Protein AF-A0A6J6I7P1-F1 (afdb_monomer)

Solvent-accessible surface area (backbone atoms only — not comparable to full-atom values): 5204 Å² total; per-residue (Å²): 103,67,68,64,50,50,53,55,52,50,50,52,59,46,46,65,53,46,34,65,61,34,48,80,73,77,40,87,51,66,50,75,42,74,62,65,53,65,72,60,53,72,84,63,54,94,72,79,74,70,72,95,70,76,92,47,41,58,52,69,59,55,51,48,56,50,51,53,33,61,72,76,61,52,47,74,36,55,45,76,76,71,78,118

Radius of gyration: 14.47 Å; Cα contacts (8 Å, |Δi|>4): 73; chains: 1; bounding box: 35×24×35 Å

Mean predicted aligned error: 3.53 Å

Foldseek 3Di:
DVVVVVVLVVVVVVLVVVQVVVVVVVDAAADAAADFEPPCCQVVDPDDHRDDDDDGHYPVLSVVLVVVCVVVVPRYHHHVSSPD

Structure (mmCIF, N/CA/C/O backbone):
data_AF-A0A6J6I7P1-F1
#
_entry.id   AF-A0A6J6I7P1-F1
#
loop_
_atom_site.group_PDB
_atom_site.id
_atom_site.type_symbol
_atom_site.label_atom_id
_atom_site.label_alt_id
_atom_site.label_comp_id
_atom_site.label_asym_id
_atom_site.label_entity_id
_atom_site.label_seq_id
_atom_site.pdbx_PDB_ins_code
_atom_site.Cartn_x
_atom_site.Cartn_y
_atom_site.Cartn_z
_atom_site.occupancy
_atom_site.B_iso_or_equiv
_atom_site.auth_seq_id
_atom_site.auth_comp_id
_atom_site.auth_asym_id
_atom_site.auth_atom_id
_atom_site.pdbx_PDB_model_num
ATOM 1 N N . MET A 1 1 ? 4.075 9.794 -16.354 1.00 76.56 1 MET A N 1
ATOM 2 C CA . MET A 1 1 ? 4.195 9.918 -14.882 1.00 76.56 1 MET A CA 1
ATOM 3 C C . MET A 1 1 ? 3.246 10.921 -14.234 1.00 76.56 1 MET A C 1
ATOM 5 O O . MET A 1 1 ? 2.795 10.624 -13.140 1.00 76.56 1 MET A O 1
ATOM 9 N N . VAL A 1 2 ? 2.891 12.051 -14.863 1.00 86.06 2 VAL A N 1
ATOM 10 C CA . VAL A 1 2 ? 2.011 13.059 -14.227 1.00 86.06 2 VAL A CA 1
ATOM 11 C C . VAL A 1 2 ? 0.616 12.515 -13.900 1.00 86.06 2 VAL A C 1
ATOM 13 O O . VAL A 1 2 ? 0.222 12.558 -12.744 1.00 86.06 2 VAL A O 1
ATOM 16 N N . ALA A 1 3 ? -0.099 11.941 -14.875 1.00 88.12 3 ALA A N 1
ATOM 17 C CA . ALA A 1 3 ? -1.451 11.415 -14.645 1.00 88.12 3 ALA A CA 1
ATOM 18 C C . ALA A 1 3 ? -1.476 10.302 -13.581 1.00 88.12 3 ALA A C 1
ATOM 20 O O . ALA A 1 3 ? -2.258 10.369 -12.644 1.00 88.12 3 ALA A O 1
ATOM 21 N N . TYR A 1 4 ? -0.556 9.333 -13.670 1.00 86.88 4 TYR A N 1
ATOM 22 C CA . TYR A 1 4 ? -0.410 8.271 -12.667 1.00 86.88 4 TYR A CA 1
ATOM 23 C C . TYR A 1 4 ? -0.141 8.828 -11.259 1.00 86.88 4 TYR A C 1
ATOM 25 O O . TYR A 1 4 ? -0.812 8.443 -10.303 1.00 86.88 4 TYR A O 1
ATOM 33 N N . GLY A 1 5 ? 0.817 9.754 -11.133 1.00 89.69 5 GLY A N 1
ATOM 34 C CA . GLY A 1 5 ? 1.152 10.386 -9.858 1.00 89.69 5 GLY A CA 1
ATOM 35 C C . GLY A 1 5 ? -0.011 11.200 -9.291 1.00 89.69 5 GLY A C 1
ATOM 36 O O . GLY A 1 5 ? -0.310 11.080 -8.107 1.00 89.69 5 GLY A O 1
ATOM 37 N N . ALA A 1 6 ? -0.717 11.954 -10.138 1.00 93.56 6 ALA A N 1
ATOM 38 C CA . ALA A 1 6 ? -1.911 12.702 -9.755 1.00 93.56 6 ALA A CA 1
ATOM 39 C C . ALA A 1 6 ? -3.028 11.772 -9.262 1.00 93.56 6 ALA A C 1
ATOM 41 O O . ALA A 1 6 ? -3.610 12.029 -8.213 1.00 93.56 6 ALA A O 1
ATOM 42 N N . SER A 1 7 ? -3.282 10.657 -9.954 1.00 93.81 7 SER A N 1
ATOM 43 C CA . SER A 1 7 ? -4.262 9.660 -9.510 1.00 93.81 7 SER A CA 1
ATOM 44 C C . SER A 1 7 ? -3.888 9.049 -8.158 1.00 93.81 7 SER A C 1
ATOM 46 O O . SER A 1 7 ? -4.749 8.936 -7.292 1.00 93.81 7 SER A O 1
ATOM 48 N N . LYS A 1 8 ? -2.615 8.695 -7.930 1.00 92.94 8 LYS A N 1
ATOM 49 C CA . LYS A 1 8 ? -2.165 8.171 -6.626 1.00 92.94 8 LYS A CA 1
ATOM 50 C C . LYS A 1 8 ? -2.224 9.223 -5.512 1.00 92.94 8 LYS A C 1
ATOM 52 O O . LYS A 1 8 ? -2.592 8.888 -4.392 1.00 92.94 8 LYS A O 1
ATOM 57 N N . ALA A 1 9 ? -1.934 10.488 -5.814 1.00 96.00 9 ALA A N 1
ATOM 58 C CA . ALA A 1 9 ? -2.102 11.588 -4.865 1.00 96.00 9 ALA A CA 1
ATOM 59 C C . ALA A 1 9 ? -3.581 11.841 -4.522 1.00 96.00 9 ALA A C 1
ATOM 61 O O . ALA A 1 9 ? -3.904 12.103 -3.365 1.00 96.00 9 ALA A O 1
ATOM 62 N N . ALA A 1 10 ? -4.481 11.716 -5.501 1.00 97.38 10 ALA A N 1
ATOM 63 C CA . ALA A 1 10 ? -5.920 11.828 -5.284 1.00 97.38 10 ALA A CA 1
ATOM 64 C C . ALA A 1 10 ? -6.452 10.717 -4.365 1.00 97.38 10 ALA A C 1
ATOM 66 O O . ALA A 1 10 ? -7.251 11.011 -3.482 1.00 97.38 10 ALA A O 1
ATOM 67 N N . VAL A 1 11 ? -5.972 9.474 -4.520 1.00 96.94 11 VAL A N 1
ATOM 68 C CA . VAL A 1 11 ? -6.312 8.361 -3.611 1.00 96.94 11 VAL A CA 1
ATOM 69 C C . VAL A 1 11 ? -5.898 8.682 -2.176 1.00 96.94 11 VAL A C 1
ATOM 71 O O . VAL A 1 11 ? -6.727 8.581 -1.284 1.00 96.94 11 VAL A O 1
ATOM 74 N N . ARG A 1 12 ? -4.677 9.186 -1.957 1.00 96.38 12 ARG A N 1
ATOM 75 C CA . ARG A 1 12 ? -4.239 9.605 -0.616 1.00 96.38 12 ARG A CA 1
ATOM 76 C C . ARG A 1 12 ? -5.172 10.657 -0.003 1.00 96.38 12 ARG A C 1
ATOM 78 O O . ARG A 1 12 ? -5.609 10.513 1.134 1.00 96.38 12 ARG A O 1
ATOM 85 N N . ALA A 1 13 ? -5.473 11.724 -0.745 1.00 97.38 13 ALA A N 1
ATOM 86 C CA . ALA A 1 13 ? -6.358 12.782 -0.253 1.00 97.38 13 ALA A CA 1
ATOM 87 C C . ALA A 1 13 ? -7.773 12.252 0.048 1.00 97.38 13 ALA A C 1
ATOM 89 O O . ALA A 1 13 ? -8.409 12.670 1.017 1.00 97.38 13 ALA A O 1
ATOM 90 N N . PHE A 1 14 ? -8.254 11.313 -0.769 1.00 97.88 14 PHE A N 1
ATOM 91 C CA . PHE A 1 14 ? -9.516 10.623 -0.542 1.00 97.88 14 PHE A CA 1
ATOM 92 C C . PHE A 1 14 ? -9.482 9.782 0.741 1.00 97.88 14 PHE A C 1
ATOM 94 O O . PHE A 1 14 ? -10.384 9.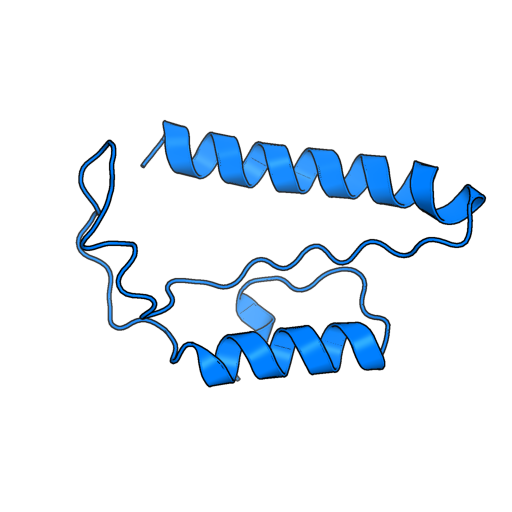927 1.564 1.00 97.88 14 PHE A O 1
ATOM 101 N N . ASP A 1 15 ? -8.440 8.979 0.959 1.00 97.25 15 ASP A N 1
ATOM 102 C CA . ASP A 1 15 ? -8.302 8.121 2.142 1.00 97.25 15 ASP A CA 1
ATOM 103 C C . ASP A 1 15 ? -8.236 8.938 3.443 1.00 97.25 15 ASP A C 1
ATOM 105 O O . ASP A 1 15 ? -8.870 8.572 4.437 1.00 97.25 15 ASP A O 1
ATOM 109 N N . GLU A 1 16 ? -7.575 10.102 3.433 1.00 94.69 16 GLU A N 1
ATOM 110 C CA . GLU A 1 16 ? -7.568 11.044 4.563 1.00 94.69 16 GLU A CA 1
ATOM 111 C C . GLU A 1 16 ? -8.990 11.521 4.929 1.00 94.69 16 GLU A C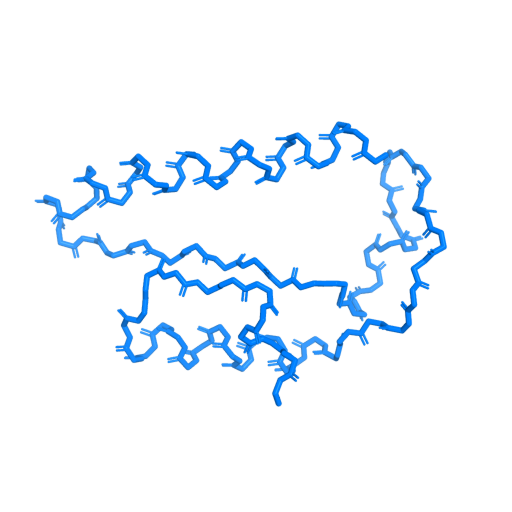 1
ATOM 113 O O . GLU A 1 16 ? -9.338 11.653 6.111 1.00 94.69 16 GLU A O 1
ATOM 118 N N . GLY A 1 17 ? -9.832 11.799 3.930 1.00 96.94 17 GLY A N 1
ATOM 119 C CA . GLY A 1 17 ? -11.241 12.150 4.127 1.00 96.94 17 GLY A CA 1
ATOM 120 C C . GLY A 1 17 ? -12.066 10.955 4.607 1.00 96.94 17 GLY A C 1
ATOM 121 O O . GLY A 1 17 ? -12.719 11.025 5.655 1.00 96.94 17 GLY A O 1
ATOM 122 N N . LEU A 1 18 ? -11.965 9.836 3.888 1.00 97.50 18 LEU A N 1
ATOM 123 C CA . LEU A 1 18 ? -12.699 8.604 4.154 1.00 97.50 18 LEU A CA 1
ATOM 124 C C . LEU A 1 18 ? -12.432 8.079 5.565 1.00 97.50 18 LEU A C 1
ATOM 126 O O . LEU A 1 18 ? -13.371 7.665 6.240 1.00 97.50 18 LEU A O 1
ATOM 130 N N . ALA A 1 19 ? -11.194 8.150 6.060 1.00 97.12 19 ALA A N 1
ATOM 131 C CA . ALA A 1 19 ? -10.847 7.725 7.414 1.00 97.12 19 ALA A CA 1
ATOM 132 C C . ALA A 1 19 ? -11.708 8.418 8.488 1.00 97.12 19 ALA A C 1
ATOM 134 O O . ALA A 1 19 ? -12.133 7.786 9.460 1.00 97.12 19 ALA A O 1
ATOM 135 N N . ARG A 1 20 ? -12.027 9.708 8.30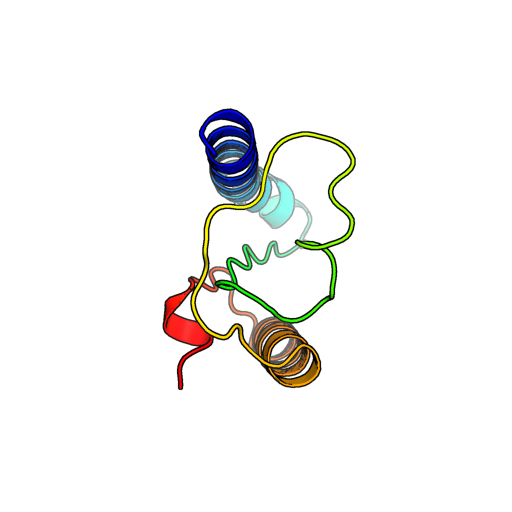9 1.00 95.31 20 ARG A N 1
ATOM 136 C CA . ARG A 1 20 ? -12.853 10.478 9.256 1.00 95.31 20 ARG A CA 1
ATOM 137 C C . ARG A 1 20 ? -14.318 10.046 9.227 1.00 95.31 20 ARG A C 1
ATOM 139 O O . ARG A 1 20 ? -14.966 10.009 10.275 1.00 95.31 20 ARG A O 1
ATOM 146 N N . GLU A 1 21 ? -14.834 9.719 8.048 1.00 97.50 21 GLU A N 1
ATOM 147 C CA . GLU A 1 21 ? -16.208 9.244 7.858 1.00 97.50 21 GLU A CA 1
ATOM 148 C C . GLU A 1 21 ? -16.379 7.798 8.340 1.00 97.50 21 GLU A C 1
ATOM 150 O O . GLU A 1 21 ? -17.304 7.490 9.096 1.00 97.50 21 GLU A O 1
ATOM 155 N N . ALA A 1 22 ? -15.447 6.925 7.954 1.00 97.44 22 ALA A N 1
ATOM 156 C CA . ALA A 1 22 ? -15.415 5.502 8.272 1.00 97.44 22 ALA A CA 1
ATOM 157 C C . ALA A 1 22 ? -15.274 5.244 9.778 1.00 97.44 22 ALA A C 1
ATOM 159 O O . ALA A 1 22 ? -15.946 4.360 10.317 1.00 97.44 22 ALA A O 1
ATOM 160 N N . ARG A 1 23 ? -14.502 6.081 10.490 1.00 95.81 23 ARG A N 1
ATOM 161 C CA . ARG A 1 23 ? -14.338 5.991 11.949 1.00 95.81 23 ARG A CA 1
ATOM 162 C C . ARG A 1 23 ? -15.673 6.007 12.696 1.00 95.81 23 ARG A C 1
ATOM 164 O O . ARG A 1 23 ? -15.826 5.288 13.679 1.00 95.81 23 ARG A O 1
ATOM 171 N N . ARG A 1 24 ? -16.661 6.782 12.229 1.00 94.94 24 ARG A N 1
ATOM 172 C CA . ARG A 1 24 ? -18.003 6.850 12.851 1.00 94.94 24 ARG A CA 1
ATOM 173 C C . ARG A 1 24 ? -18.785 5.542 12.727 1.00 94.94 24 ARG A C 1
ATOM 175 O O . ARG A 1 24 ? -19.733 5.331 13.471 1.00 94.94 24 ARG A O 1
ATOM 182 N N . LYS A 1 25 ? -18.387 4.680 11.791 1.00 97.44 25 LYS A N 1
ATOM 183 C CA . LYS A 1 25 ? -18.976 3.364 11.526 1.00 97.44 25 LYS A CA 1
ATOM 184 C C . LYS A 1 25 ? -18.140 2.219 12.113 1.00 97.44 25 LYS A C 1
ATOM 186 O O . LYS A 1 25 ? -18.409 1.066 11.806 1.00 97.44 25 LYS A O 1
ATOM 191 N N . GLY A 1 26 ? -17.113 2.521 12.914 1.00 96.69 26 GLY A N 1
ATOM 192 C CA . GLY A 1 26 ? -16.204 1.509 13.463 1.00 96.69 26 GLY A CA 1
ATOM 193 C C . GLY A 1 26 ? -15.258 0.888 12.429 1.00 96.69 26 GLY A C 1
ATOM 194 O O . GLY A 1 26 ? -14.681 -0.160 12.695 1.00 96.69 26 GLY A O 1
ATOM 195 N N . VAL A 1 27 ? -15.087 1.516 11.259 1.00 97.56 27 VAL A N 1
ATOM 196 C CA . VAL A 1 27 ? -14.196 1.036 10.193 1.00 97.56 27 VAL A CA 1
ATOM 197 C C . VAL A 1 27 ? -12.895 1.839 10.210 1.00 97.56 27 VAL A C 1
ATOM 199 O O . VAL A 1 27 ? -12.918 3.071 10.208 1.00 97.56 27 VAL A O 1
ATOM 202 N N . ARG A 1 28 ? -11.756 1.139 10.212 1.00 96.75 28 ARG A N 1
ATOM 203 C CA . ARG A 1 28 ? -10.416 1.731 10.095 1.00 96.75 28 ARG A CA 1
ATOM 204 C C . ARG A 1 28 ? -9.966 1.722 8.636 1.00 96.75 28 ARG A C 1
ATOM 206 O O . ARG A 1 28 ? -10.155 0.730 7.941 1.00 96.75 28 ARG A O 1
ATOM 213 N N . VAL A 1 29 ? -9.342 2.814 8.209 1.00 97.69 29 VAL A N 1
ATOM 214 C CA . VAL A 1 29 ? -8.717 2.955 6.889 1.00 97.69 29 VAL A CA 1
ATOM 215 C C . VAL A 1 29 ? -7.202 2.956 7.077 1.00 97.69 29 VAL A C 1
ATOM 217 O O . VAL A 1 29 ? -6.703 3.626 7.982 1.00 97.69 29 VAL A O 1
ATOM 220 N N . LEU A 1 30 ? -6.500 2.183 6.250 1.00 97.75 30 LEU A N 1
ATOM 221 C CA . LEU A 1 30 ? -5.042 2.147 6.156 1.00 97.75 30 LEU A CA 1
ATOM 222 C C . LEU A 1 30 ? -4.640 2.694 4.783 1.00 97.75 30 LEU A C 1
ATOM 224 O O . LEU A 1 30 ? -4.956 2.067 3.774 1.00 97.75 30 LEU A O 1
ATOM 228 N N . ASP A 1 31 ? -3.935 3.824 4.755 1.00 97.38 31 ASP A N 1
ATOM 229 C CA . ASP A 1 31 ? -3.309 4.347 3.535 1.00 97.38 31 ASP A CA 1
ATOM 230 C C . ASP A 1 31 ? -1.906 3.743 3.374 1.00 97.38 31 ASP A C 1
ATOM 232 O O . ASP A 1 31 ? -0.972 4.097 4.097 1.00 97.38 31 ASP A O 1
ATOM 236 N N . ALA A 1 32 ? -1.765 2.798 2.440 1.00 97.38 32 ALA A N 1
ATOM 237 C CA . ALA A 1 32 ? -0.507 2.119 2.143 1.00 97.38 32 ALA A CA 1
ATOM 238 C C . ALA A 1 32 ? 0.117 2.642 0.847 1.00 97.38 32 ALA A C 1
ATOM 240 O O . ALA A 1 32 ? -0.453 2.528 -0.242 1.00 97.38 32 ALA A O 1
ATOM 241 N N . ARG A 1 33 ? 1.338 3.173 0.956 1.00 96.38 33 ARG A N 1
ATOM 242 C CA . ARG A 1 33 ? 2.039 3.859 -0.138 1.00 96.38 33 ARG A CA 1
ATOM 243 C C . ARG A 1 33 ? 3.413 3.233 -0.409 1.00 96.38 33 ARG A C 1
ATOM 245 O O . ARG A 1 33 ? 4.430 3.903 -0.209 1.00 96.38 33 ARG A O 1
ATOM 252 N N . PRO A 1 34 ? 3.467 1.964 -0.865 1.00 95.50 34 PRO A N 1
ATOM 253 C CA . PRO A 1 34 ? 4.730 1.311 -1.179 1.00 95.50 34 PRO A CA 1
ATOM 254 C C . PRO A 1 34 ? 5.456 2.008 -2.344 1.00 95.50 34 PRO A C 1
ATOM 256 O O . PRO A 1 34 ? 4.803 2.558 -3.242 1.00 95.50 34 PRO A O 1
ATOM 259 N N . PRO A 1 35 ? 6.803 1.989 -2.356 1.00 92.69 35 PRO A N 1
ATOM 260 C CA . PRO A 1 35 ? 7.597 2.431 -3.499 1.00 92.69 35 PRO A CA 1
ATOM 261 C C . PRO A 1 35 ? 7.511 1.407 -4.651 1.00 92.69 35 PRO A C 1
ATOM 263 O O . PRO A 1 35 ? 6.613 0.563 -4.703 1.00 92.69 35 PRO A O 1
ATOM 266 N N . HIS A 1 36 ? 8.425 1.490 -5.624 1.00 92.00 36 HIS A N 1
ATOM 267 C CA . HIS A 1 36 ? 8.466 0.524 -6.722 1.00 92.00 36 HIS A CA 1
ATOM 268 C C . HIS A 1 36 ? 8.521 -0.914 -6.190 1.00 92.00 36 HIS A C 1
ATOM 270 O O . HIS A 1 36 ? 9.284 -1.202 -5.276 1.00 92.00 36 HIS A O 1
ATOM 276 N N . THR A 1 37 ? 7.686 -1.794 -6.741 1.00 94.31 37 THR A N 1
ATOM 277 C CA . THR A 1 37 ? 7.557 -3.199 -6.333 1.00 94.31 37 THR A CA 1
ATOM 278 C C . THR A 1 37 ? 7.529 -4.066 -7.588 1.00 94.31 37 THR A C 1
ATOM 280 O O . THR A 1 37 ? 6.784 -3.752 -8.527 1.00 94.31 37 THR A O 1
ATOM 283 N N . GLU A 1 38 ? 8.283 -5.164 -7.591 1.00 94.69 38 GLU A N 1
ATOM 284 C CA . GLU A 1 38 ? 8.509 -6.072 -8.729 1.00 94.69 38 GLU A CA 1
ATOM 285 C C . GLU A 1 38 ? 7.305 -6.987 -9.021 1.00 94.69 38 GLU A C 1
ATOM 287 O O . GLU A 1 38 ? 7.375 -8.209 -9.083 1.00 94.69 38 GLU A O 1
ATOM 292 N N . THR A 1 39 ? 6.140 -6.376 -9.214 1.00 92.06 39 THR A N 1
ATOM 293 C CA . THR A 1 39 ? 4.861 -7.046 -9.521 1.00 92.06 39 THR A CA 1
ATOM 294 C C . THR A 1 39 ? 4.700 -7.387 -11.009 1.00 92.06 39 THR A C 1
ATOM 296 O O . THR A 1 39 ? 3.688 -7.951 -11.437 1.00 92.06 39 THR A O 1
ATOM 299 N N . GLY A 1 40 ? 5.647 -6.956 -11.848 1.00 88.62 40 GLY A N 1
ATOM 3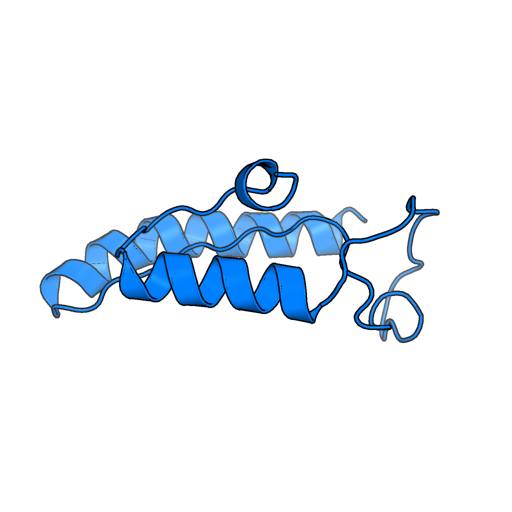00 C CA . GLY A 1 40 ? 5.534 -7.021 -13.305 1.00 88.62 40 GLY A CA 1
ATOM 301 C C . GLY A 1 40 ? 4.451 -6.105 -13.897 1.00 88.62 40 GLY A C 1
ATOM 302 O O . GLY A 1 40 ? 4.116 -6.250 -15.073 1.00 88.62 40 GLY A O 1
ATOM 303 N N . LEU A 1 41 ?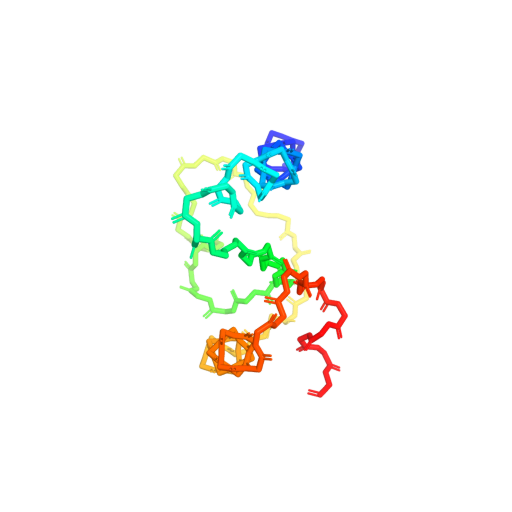 3.872 -5.179 -13.117 1.00 87.31 41 LEU A N 1
ATOM 304 C CA . LEU A 1 41 ? 2.902 -4.194 -13.620 1.00 87.31 41 LEU A CA 1
ATOM 305 C C . LEU A 1 41 ? 3.561 -3.139 -14.513 1.00 87.31 41 LEU A C 1
ATOM 307 O O . LEU A 1 41 ? 2.971 -2.728 -15.509 1.00 87.31 41 LEU A O 1
ATOM 311 N N . ALA A 1 42 ? 4.797 -2.739 -14.200 1.00 85.75 42 ALA A N 1
ATOM 312 C CA . ALA A 1 42 ? 5.537 -1.761 -14.999 1.00 85.75 42 ALA A CA 1
ATOM 313 C C . ALA A 1 42 ? 5.755 -2.234 -16.449 1.00 85.75 42 ALA A C 1
ATOM 315 O O . ALA A 1 42 ? 5.663 -1.431 -17.373 1.00 85.75 42 ALA A O 1
ATOM 316 N N . GLY A 1 43 ? 5.968 -3.540 -16.652 1.00 83.81 43 GLY A N 1
ATOM 317 C CA . GLY A 1 43 ? 6.119 -4.150 -17.978 1.00 83.81 43 GLY A CA 1
ATOM 318 C C . GLY A 1 43 ? 4.803 -4.451 -18.708 1.00 83.81 43 GLY A C 1
ATOM 319 O O . GLY A 1 43 ? 4.837 -4.883 -19.854 1.00 83.81 43 GLY A O 1
ATOM 320 N N . ARG A 1 44 ? 3.644 -4.243 -18.065 1.00 85.94 44 ARG A N 1
ATOM 321 C CA . ARG A 1 44 ? 2.303 -4.553 -18.604 1.00 85.94 44 ARG A CA 1
ATOM 322 C C . ARG A 1 44 ? 1.353 -3.353 -18.531 1.00 85.94 44 ARG A C 1
ATOM 324 O O . ARG A 1 44 ? 0.147 -3.513 -18.351 1.00 85.94 44 ARG A O 1
ATOM 331 N N . ALA A 1 45 ? 1.892 -2.141 -18.624 1.00 83.94 45 ALA A N 1
ATOM 332 C CA . ALA A 1 45 ? 1.092 -0.926 -18.556 1.00 83.94 45 ALA A CA 1
ATOM 333 C C . ALA A 1 45 ? 0.122 -0.828 -19.749 1.00 83.94 45 ALA A C 1
ATOM 335 O O . ALA A 1 45 ? 0.531 -0.913 -20.903 1.00 83.94 45 ALA A O 1
ATOM 336 N N . ILE A 1 46 ? -1.165 -0.604 -19.462 1.00 85.75 46 ILE A N 1
ATOM 337 C CA . ILE A 1 46 ? -2.210 -0.380 -20.481 1.00 85.75 46 ILE A CA 1
ATOM 338 C C . ILE A 1 46 ? -2.060 1.010 -21.125 1.00 85.75 46 ILE A C 1
ATOM 340 O O . ILE A 1 46 ? -2.430 1.211 -22.278 1.00 85.75 46 ILE A O 1
ATOM 344 N N . ALA A 1 47 ? -1.514 1.978 -20.382 1.00 83.88 47 ALA A N 1
ATOM 345 C CA . ALA A 1 47 ? -1.277 3.335 -20.853 1.00 83.88 47 ALA A CA 1
ATOM 346 C C . ALA A 1 47 ? -0.039 3.956 -20.191 1.00 83.88 47 ALA A C 1
ATOM 348 O O . ALA A 1 47 ? 0.220 3.759 -19.001 1.00 83.88 47 ALA A O 1
ATOM 349 N N . GLY A 1 48 ? 0.670 4.782 -20.964 1.00 79.12 48 GLY A N 1
ATOM 350 C CA . GLY A 1 48 ? 1.895 5.460 -20.546 1.00 79.12 48 GLY A CA 1
ATOM 351 C C . GLY A 1 48 ? 3.145 4.583 -20.651 1.00 79.12 48 GLY A C 1
ATOM 352 O O . GLY A 1 48 ? 3.074 3.361 -20.707 1.00 79.12 48 GLY A O 1
ATOM 353 N N . THR A 1 49 ? 4.307 5.232 -20.666 1.00 77.81 49 THR A N 1
ATOM 354 C CA . THR A 1 49 ? 5.611 4.560 -20.635 1.00 77.81 49 THR A CA 1
ATOM 355 C C . THR A 1 49 ? 6.170 4.643 -19.224 1.00 77.81 49 THR A C 1
ATOM 357 O O . THR A 1 49 ? 6.260 5.739 -18.656 1.00 77.81 49 THR A O 1
ATOM 360 N N . ALA A 1 50 ? 6.531 3.495 -18.651 1.00 74.19 50 ALA A N 1
ATOM 361 C CA . ALA A 1 50 ? 7.205 3.463 -17.363 1.00 74.19 50 ALA A CA 1
ATOM 362 C C . ALA A 1 50 ? 8.566 4.181 -17.478 1.00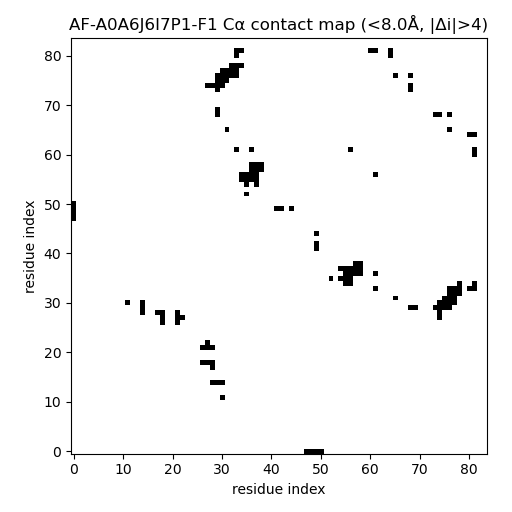 74.19 50 ALA A C 1
ATOM 364 O O . ALA A 1 50 ? 9.308 3.930 -18.432 1.00 74.19 50 ALA A O 1
ATOM 365 N N . PRO A 1 51 ? 8.909 5.092 -16.550 1.00 76.12 51 PRO A N 1
ATOM 366 C CA . PRO A 1 51 ? 10.257 5.640 -16.488 1.00 76.12 51 PRO A CA 1
ATOM 367 C C . PRO A 1 51 ? 11.251 4.521 -16.148 1.00 76.12 51 PRO A C 1
ATOM 369 O O . PRO A 1 51 ? 10.863 3.488 -15.601 1.00 76.12 51 PRO A O 1
ATOM 372 N N . LYS A 1 52 ? 12.542 4.731 -16.429 1.00 80.25 52 LYS A N 1
ATOM 373 C CA . LYS A 1 52 ? 13.583 3.852 -15.883 1.00 80.25 52 LYS A CA 1
ATOM 374 C C . LYS A 1 52 ? 13.555 3.972 -14.359 1.00 80.25 52 LYS A C 1
ATOM 376 O O . LYS A 1 52 ? 13.890 5.026 -13.824 1.00 80.25 52 LYS A O 1
ATOM 381 N N . MET A 1 53 ? 13.109 2.914 -13.698 1.00 82.19 53 MET A N 1
ATOM 382 C CA . MET A 1 53 ? 13.103 2.782 -12.244 1.00 82.19 53 MET A CA 1
ATOM 383 C C . MET A 1 53 ? 14.333 1.966 -11.832 1.00 82.19 53 MET A C 1
ATOM 385 O O . MET A 1 53 ? 14.839 1.174 -12.628 1.00 82.19 53 MET A O 1
ATOM 389 N N . GLY A 1 54 ? 14.836 2.191 -10.617 1.00 85.75 54 GLY A N 1
ATOM 390 C CA . GLY A 1 54 ? 15.780 1.256 -9.999 1.00 85.75 54 GLY A CA 1
ATOM 391 C C . GLY A 1 54 ? 15.097 -0.071 -9.665 1.00 85.75 54 GLY A C 1
ATOM 392 O O . GLY A 1 54 ? 13.892 -0.206 -9.872 1.00 85.75 54 GLY A O 1
ATOM 393 N N . GLU A 1 55 ? 15.861 -1.021 -9.130 1.00 90.12 55 GLU A N 1
ATOM 394 C CA . GLU A 1 55 ? 15.317 -2.280 -8.612 1.00 90.12 55 GLU A CA 1
ATOM 395 C C . GLU A 1 55 ? 14.213 -2.004 -7.580 1.00 90.12 55 GLU A C 1
ATOM 397 O O . GLU A 1 55 ? 14.374 -1.176 -6.676 1.00 90.12 55 GLU A O 1
ATOM 402 N N . GLY A 1 56 ? 13.053 -2.629 -7.776 1.00 92.31 56 GLY A N 1
ATOM 403 C CA . GLY A 1 56 ? 11.915 -2.530 -6.880 1.00 92.31 56 GLY A CA 1
ATOM 404 C C . GLY A 1 56 ? 11.996 -3.500 -5.707 1.00 92.31 56 GLY A C 1
ATOM 405 O O . GLY A 1 56 ? 12.827 -4.400 -5.643 1.00 92.31 56 GLY A O 1
ATOM 406 N N . LEU A 1 57 ? 11.071 -3.329 -4.770 1.00 95.81 57 LEU A N 1
ATOM 407 C CA . LEU A 1 57 ? 10.893 -4.243 -3.651 1.00 95.81 57 LEU A CA 1
ATOM 408 C C . LEU A 1 57 ? 10.283 -5.572 -4.098 1.00 95.81 57 LEU A C 1
ATOM 410 O O . LEU A 1 57 ? 9.479 -5.631 -5.035 1.00 95.81 57 LEU A O 1
ATOM 414 N N . GLU A 1 58 ? 10.602 -6.629 -3.357 1.00 96.06 58 GLU A N 1
ATOM 415 C CA . GLU A 1 58 ? 9.995 -7.943 -3.539 1.00 96.06 58 GLU A CA 1
ATOM 416 C C . GLU A 1 58 ? 8.508 -7.914 -3.091 1.00 96.06 58 GLU A C 1
ATOM 418 O O . GLU A 1 58 ? 8.198 -7.407 -2.004 1.00 96.06 58 GLU A O 1
ATOM 423 N N . PRO A 1 59 ? 7.556 -8.415 -3.909 1.00 96.94 59 PRO A N 1
ATOM 424 C CA . PRO A 1 59 ? 6.124 -8.321 -3.612 1.00 96.94 59 PRO A CA 1
ATOM 425 C C . PRO A 1 59 ? 5.680 -8.924 -2.274 1.00 96.94 59 PRO A C 1
ATOM 427 O O . PRO A 1 59 ? 4.828 -8.335 -1.605 1.00 96.94 59 PRO A O 1
ATOM 430 N N . ALA A 1 60 ? 6.223 -10.072 -1.862 1.00 97.44 60 ALA A N 1
ATOM 431 C CA . ALA A 1 60 ? 5.862 -10.705 -0.596 1.00 97.44 60 ALA A CA 1
ATOM 432 C C . ALA A 1 60 ? 6.337 -9.887 0.614 1.00 97.44 60 ALA A C 1
ATOM 434 O O . ALA A 1 60 ? 5.662 -9.855 1.641 1.00 97.44 60 ALA A O 1
ATOM 435 N N . THR A 1 61 ? 7.449 -9.168 0.494 1.00 96.50 61 THR A N 1
ATOM 436 C CA . THR A 1 61 ? 7.947 -8.230 1.505 1.00 96.50 61 THR A CA 1
ATOM 437 C C . THR A 1 61 ? 6.980 -7.070 1.685 1.00 96.50 61 THR A C 1
ATOM 439 O O . THR A 1 61 ? 6.555 -6.795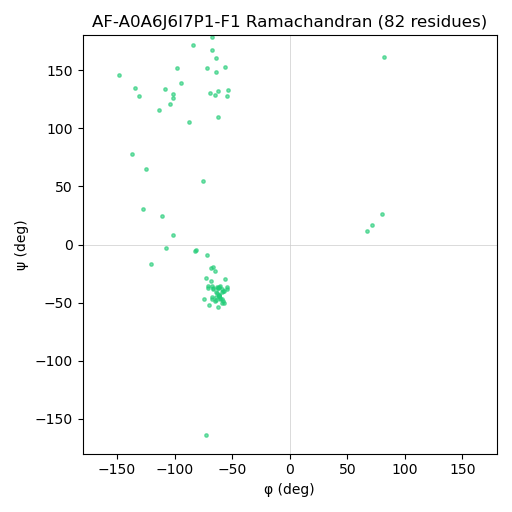 2.805 1.00 96.50 61 THR A O 1
ATOM 442 N N . VAL A 1 62 ? 6.537 -6.460 0.584 1.00 97.94 62 VAL A N 1
ATOM 443 C CA . VAL A 1 62 ? 5.528 -5.392 0.622 1.00 97.94 62 VAL A CA 1
ATOM 444 C C . VAL A 1 62 ? 4.208 -5.890 1.213 1.00 97.94 62 VAL A C 1
ATOM 446 O O . VAL A 1 62 ? 3.621 -5.216 2.058 1.00 97.94 62 VAL A O 1
ATOM 449 N N . ALA A 1 63 ? 3.754 -7.079 0.809 1.00 97.94 63 ALA A N 1
ATOM 450 C CA . ALA A 1 63 ? 2.527 -7.675 1.326 1.00 97.94 63 ALA A CA 1
ATOM 451 C C . ALA A 1 63 ? 2.602 -7.926 2.839 1.00 97.94 63 ALA A C 1
ATOM 453 O O . ALA A 1 63 ? 1.660 -7.596 3.554 1.00 97.94 63 ALA A O 1
ATOM 454 N N . ARG A 1 64 ? 3.733 -8.446 3.331 1.00 98.12 64 ARG A N 1
ATOM 455 C CA . ARG A 1 64 ? 3.971 -8.684 4.760 1.00 98.12 64 ARG A CA 1
ATOM 456 C C . ARG A 1 64 ? 3.860 -7.396 5.570 1.00 98.12 64 ARG A C 1
ATOM 458 O O . ARG A 1 64 ? 3.071 -7.347 6.500 1.00 98.12 64 ARG A O 1
ATOM 465 N N . VAL A 1 65 ? 4.550 -6.335 5.146 1.00 98.06 65 VAL A N 1
ATOM 466 C CA . VAL A 1 65 ? 4.506 -5.027 5.822 1.00 98.06 65 VAL A CA 1
ATOM 467 C C . VAL A 1 65 ? 3.076 -4.469 5.878 1.00 98.06 65 VAL A C 1
ATOM 469 O O . VAL A 1 65 ? 2.669 -3.902 6.890 1.00 98.06 65 VAL A O 1
ATOM 472 N N . ILE A 1 66 ? 2.278 -4.657 4.819 1.00 98.19 66 ILE A N 1
ATOM 473 C CA . ILE A 1 66 ? 0.862 -4.253 4.815 1.00 98.19 66 ILE A CA 1
ATOM 474 C C . ILE A 1 66 ? 0.040 -5.099 5.798 1.00 98.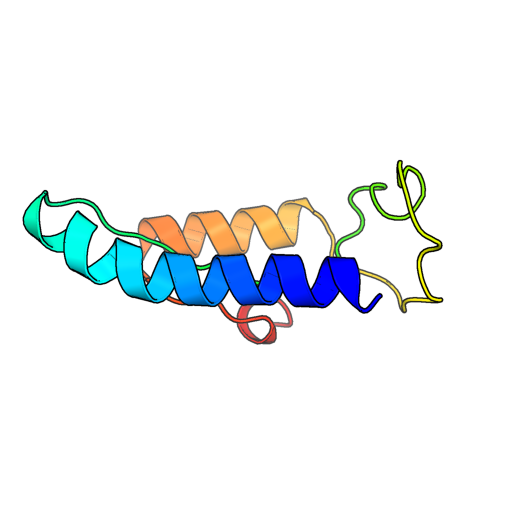19 66 ILE A C 1
ATOM 476 O O . ILE A 1 66 ? -0.755 -4.537 6.549 1.00 98.19 66 ILE A O 1
ATOM 480 N N . CYS A 1 67 ? 0.220 -6.422 5.822 1.00 98.31 67 CYS A N 1
ATOM 481 C CA . CYS A 1 67 ? -0.466 -7.300 6.774 1.00 98.31 67 CYS A CA 1
ATOM 482 C C . CYS A 1 67 ? -0.125 -6.935 8.227 1.00 98.31 67 CYS A C 1
ATOM 484 O O . CYS A 1 67 ? -1.036 -6.748 9.032 1.00 98.31 67 CYS A O 1
ATOM 486 N N . ASP A 1 68 ? 1.152 -6.713 8.537 1.00 98.12 68 ASP A N 1
ATOM 487 C CA . ASP A 1 68 ? 1.610 -6.315 9.874 1.00 98.12 68 ASP A CA 1
ATOM 488 C C . ASP A 1 68 ? 1.014 -4.954 10.294 1.00 98.12 68 ASP A C 1
ATOM 490 O O . ASP A 1 68 ? 0.621 -4.737 11.446 1.00 98.12 68 ASP A O 1
ATOM 494 N N . ALA A 1 69 ? 0.875 -4.017 9.349 1.00 97.81 69 ALA A N 1
ATOM 495 C CA . ALA A 1 69 ? 0.219 -2.728 9.579 1.00 97.81 69 ALA A CA 1
ATOM 496 C C . ALA A 1 69 ? -1.286 -2.881 9.865 1.00 97.81 69 ALA A C 1
ATOM 498 O O . ALA A 1 69 ? -1.835 -2.192 10.732 1.00 97.81 69 ALA A O 1
ATOM 499 N N . ILE A 1 70 ? -1.958 -3.806 9.172 1.00 97.56 70 ILE A N 1
ATOM 500 C CA . ILE A 1 70 ? -3.362 -4.143 9.435 1.00 97.56 70 ILE A CA 1
ATOM 501 C C . ILE A 1 70 ? -3.505 -4.737 10.842 1.00 97.56 70 ILE A C 1
ATOM 503 O O . ILE A 1 70 ? -4.405 -4.330 11.579 1.00 97.56 70 ILE A O 1
ATOM 507 N N . GLU A 1 71 ? -2.629 -5.654 11.245 1.00 98.00 71 GLU A N 1
ATOM 508 C CA . GLU A 1 71 ? -2.685 -6.297 12.563 1.00 98.00 71 GLU A CA 1
ATOM 509 C C . GLU A 1 71 ? -2.389 -5.318 13.709 1.00 98.00 71 GLU A C 1
ATOM 511 O O . GLU A 1 71 ? -3.156 -5.238 14.670 1.00 98.00 71 GLU A O 1
ATOM 516 N N . SER A 1 72 ? -1.331 -4.511 13.585 1.00 97.12 72 SER A N 1
ATOM 517 C CA . SER A 1 72 ? -0.937 -3.502 14.589 1.00 97.12 72 SER A CA 1
ATOM 518 C C . SER A 1 72 ? -1.912 -2.330 14.699 1.00 97.12 72 SER A C 1
ATOM 520 O O . SER A 1 72 ? -1.950 -1.614 15.700 1.00 97.12 72 SER A O 1
ATOM 522 N N . GLY A 1 73 ? -2.718 -2.128 13.662 1.00 96.12 73 GLY A N 1
ATOM 523 C CA . GLY A 1 73 ? -3.702 -1.071 13.598 1.00 96.12 73 GLY A CA 1
ATOM 524 C C . GLY A 1 73 ? -3.174 0.298 13.224 1.00 96.12 73 GLY A C 1
ATOM 525 O O . GLY A 1 73 ? -3.817 1.304 13.538 1.00 96.12 73 GLY A O 1
ATOM 526 N N . ALA A 1 74 ? -2.061 0.320 12.496 1.00 96.62 74 ALA A N 1
ATOM 527 C CA . ALA A 1 74 ? -1.606 1.502 11.796 1.00 96.62 74 ALA A CA 1
ATOM 528 C C . ALA A 1 74 ? -2.691 2.030 10.838 1.00 96.62 74 ALA A C 1
ATOM 530 O O . ALA A 1 74 ? -3.545 1.293 10.334 1.00 96.62 74 ALA A O 1
ATOM 531 N N . THR A 1 75 ? -2.653 3.336 10.592 1.00 95.69 75 THR A N 1
ATOM 532 C CA . THR A 1 75 ? -3.561 4.024 9.659 1.00 95.69 75 THR A CA 1
ATOM 533 C C . THR A 1 75 ? -2.819 4.718 8.522 1.00 95.69 75 THR A C 1
ATOM 535 O O . THR A 1 75 ? -3.435 5.051 7.516 1.00 95.69 75 THR A O 1
ATOM 538 N N . ASP A 1 76 ? -1.511 4.931 8.678 1.00 95.44 76 ASP A N 1
ATOM 539 C CA . ASP A 1 76 ? -0.637 5.534 7.676 1.00 95.44 76 ASP A CA 1
ATOM 540 C C . ASP A 1 76 ? 0.614 4.674 7.507 1.00 95.44 76 ASP A C 1
ATOM 542 O O . ASP A 1 76 ? 1.281 4.334 8.485 1.00 95.44 76 ASP A O 1
ATOM 546 N N . LEU A 1 77 ? 0.916 4.319 6.263 1.00 96.69 77 LEU A N 1
ATOM 547 C CA . LEU A 1 77 ? 2.044 3.478 5.898 1.00 96.69 77 LEU A CA 1
ATOM 548 C C . LEU A 1 77 ? 2.726 4.078 4.664 1.00 96.69 77 LEU A C 1
ATOM 550 O O . LEU A 1 77 ? 2.519 3.663 3.521 1.00 96.69 77 LEU A O 1
ATOM 554 N N . GLY A 1 78 ? 3.518 5.125 4.911 1.00 95.62 78 GLY A N 1
ATOM 555 C CA . GLY A 1 78 ? 4.304 5.812 3.888 1.00 95.62 78 GLY A CA 1
ATOM 556 C C . GLY A 1 78 ? 5.444 4.959 3.320 1.00 95.62 78 GLY A C 1
ATOM 557 O O . GLY A 1 78 ? 5.836 3.947 3.893 1.00 95.62 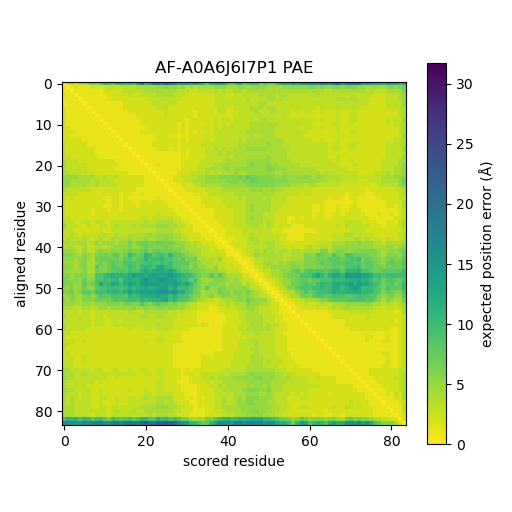78 GLY A O 1
ATOM 558 N N . SER A 1 79 ? 6.044 5.408 2.214 1.00 93.81 79 SER A N 1
ATOM 559 C CA . SER A 1 79 ? 7.080 4.656 1.483 1.00 93.81 79 SER A CA 1
ATOM 560 C C . SER A 1 79 ? 8.295 4.259 2.328 1.00 93.81 79 SER A C 1
ATOM 562 O O . SER A 1 79 ? 8.906 3.229 2.065 1.00 93.81 79 SER A O 1
ATOM 564 N N . ALA A 1 80 ? 8.637 5.054 3.347 1.00 93.50 80 ALA A N 1
ATOM 565 C CA . ALA A 1 80 ? 9.742 4.772 4.262 1.00 93.50 80 ALA A CA 1
ATOM 566 C C . ALA A 1 80 ? 9.520 3.510 5.117 1.00 93.50 80 ALA A C 1
ATOM 568 O O . ALA A 1 80 ? 10.488 2.901 5.554 1.00 93.50 80 ALA A O 1
ATOM 569 N N . ALA A 1 81 ? 8.269 3.086 5.321 1.00 94.62 81 ALA A N 1
ATOM 570 C CA . ALA A 1 81 ? 7.945 1.894 6.102 1.00 94.62 81 ALA A CA 1
ATOM 571 C C . ALA A 1 81 ? 8.300 0.574 5.391 1.00 94.62 81 ALA A C 1
ATOM 573 O O . ALA A 1 81 ? 8.226 -0.484 6.002 1.00 94.62 81 ALA A O 1
ATOM 574 N N . PHE A 1 82 ? 8.673 0.631 4.108 1.00 94.31 82 PHE A N 1
ATOM 575 C CA . PHE A 1 82 ? 8.933 -0.543 3.269 1.00 94.31 82 PHE A CA 1
ATOM 576 C C . PHE A 1 82 ? 10.417 -0.772 2.950 1.00 94.31 82 PHE A C 1
ATOM 578 O O . PHE A 1 82 ? 10.745 -1.725 2.253 1.00 94.31 82 PHE A O 1
ATOM 585 N N . VAL A 1 83 ? 11.304 0.124 3.388 1.00 81.69 83 VAL A N 1
ATOM 586 C CA . VAL A 1 83 ? 12.746 0.113 3.063 1.00 81.69 83 VAL A CA 1
ATOM 587 C C . VAL A 1 83 ? 13.618 -0.236 4.279 1.00 81.69 83 VAL A C 1
ATOM 589 O O . VAL A 1 83 ? 14.779 0.164 4.336 1.00 81.69 83 VAL A O 1
ATOM 592 N N . GLY A 1 84 ? 13.043 -0.952 5.252 1.00 62.47 84 GLY A N 1
ATOM 593 C CA . GLY A 1 84 ? 13.711 -1.460 6.457 1.00 62.47 84 GLY A CA 1
ATOM 594 C C . GLY A 1 84 ? 13.955 -2.960 6.406 1.00 62.47 84 GLY A C 1
ATOM 595 O O . GLY A 1 84 ? 13.115 -3.664 5.803 1.00 62.47 84 GLY A O 1
#

InterPro domains:
  IPR002347 Short-chain dehydrogenase/reductase SDR [PF00106] (2-43)
  IPR036291 NAD(P)-binding domain superfamily [SSF51735] (1-74)

Secondary structure (DSSP, 8-state):
-HHHHHHHHHHHHHHHHHHHHHHTTT----EE----B-SS-GGG-SSSPPP---PPBPHHHHHHHHHHHHHHT-SEE-GGGG--

pLDDT: mean 92.5, std 6.98, range [62.47, 98.31]

Organism: NCBI:txid449393

Sequence (84 aa):
MVAYGASKAAVRAFDEGLAREARRKGVRVLDARPPHTETGLAGRAIAGTAPKMGEGLEPATVARVICDAIESGATDLGSAAFVG